Protein AF-C4WX33-F1 (afdb_monomer_lite)

Foldseek 3Di:
DDDPVVVVVVVVVVVVVVVVVVVVVVVVVPDPPPPPPDPPPVVPPVPPVPPPFAAAPQPRHTDDPVQWDADPNHTHGQQSCAAPPPRDRDDPVAWDDDPNGIHGPVVVVVVCVVPDDDPPPDPDDPPPPVPPPPDDPDDDDDDDDPPDDDDDDDD

InterPro domains:
  IPR001781 Zinc finger, LIM-type [PF00412] (56-111)
  IPR001781 Zinc finger, LIM-type [PS00478] (56-90)
  IPR001781 Zinc finger, LIM-type [PS50023] (54-114)
  IPR001781 Zinc finger, LIM-type [SM00132] (55-107)

Secondary structure (DSSP, 8-state):
--SSSHHHHHHHHHHHHHHHHHHHHHHGGG----------------------PEEPTTT-SEEPTTTEEEETTEEEETTT-B-TTT-PBP-TTS-EEETTEEE-HHHHHHHHHHHT--SSSS----GGGGSSSSS---S---SSS--S-------

Sequence (155 aa):
MNNAVTMLDSEQESIESTKSLRARFESLKGDRPADKPKPKVNRFVQDHDSHAFTLCESCEKKVYPLEKVEIEGRPFHRSCFRCTQCQCVLRMDTFTWNNNRLYCLPHFKRLFISKGNYDEGFGGDQHKKKWENGHMQQALQVAAVTAVTADSSTD

pLDDT: mean 71.97, std 16.81, range [40.47, 94.06]

Organism: Acyrthosiphon pisum (NCBI:txid7029)

Structure (mmCIF, N/CA/C/O backbone):
data_AF-C4WX33-F1
#
_entry.id   AF-C4WX33-F1
#
loop_
_atom_site.group_PDB
_atom_site.id
_atom_site.type_symbol
_atom_site.label_atom_id
_atom_site.label_alt_id
_atom_site.label_comp_id
_atom_site.label_asym_id
_atom_site.l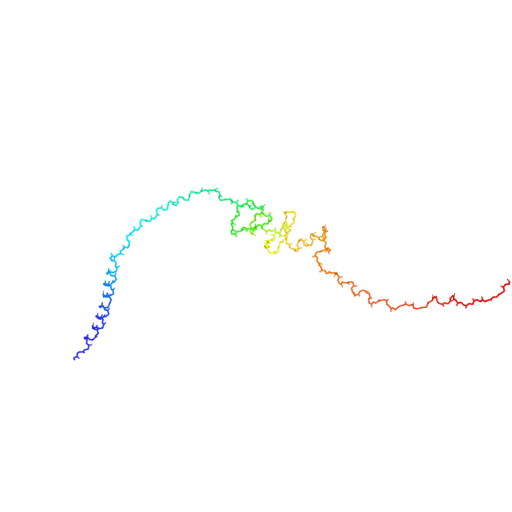abel_entity_id
_atom_site.label_seq_id
_atom_site.pdbx_PDB_ins_code
_atom_site.Cartn_x
_atom_site.Cartn_y
_atom_site.Cartn_z
_atom_site.occupancy
_atom_site.B_iso_or_equiv
_atom_site.auth_seq_id
_atom_site.auth_comp_id
_atom_site.auth_asym_id
_atom_site.auth_atom_id
_atom_site.pdbx_PDB_model_num
ATOM 1 N N . MET A 1 1 ? -37.583 -61.699 57.942 1.00 52.00 1 MET A N 1
ATOM 2 C CA . MET A 1 1 ? -36.754 -60.759 58.720 1.00 52.00 1 MET A CA 1
ATOM 3 C C . MET A 1 1 ? -35.781 -60.045 57.776 1.00 52.00 1 MET A C 1
ATOM 5 O O . MET A 1 1 ? -35.163 -60.717 56.966 1.00 52.00 1 MET A O 1
ATOM 9 N N . ASN A 1 2 ? -35.688 -58.715 57.892 1.00 54.53 2 ASN A N 1
ATOM 10 C CA . ASN A 1 2 ? -34.480 -57.885 57.709 1.00 54.53 2 ASN A CA 1
ATOM 11 C C . ASN A 1 2 ? -33.857 -57.691 56.305 1.00 54.53 2 ASN A C 1
ATOM 13 O O . ASN A 1 2 ? -32.685 -57.994 56.135 1.00 54.53 2 ASN A O 1
ATOM 17 N N . ASN A 1 3 ? -34.569 -57.096 55.335 1.00 57.34 3 ASN A N 1
ATOM 18 C CA . ASN A 1 3 ? -33.925 -56.629 54.084 1.00 57.34 3 ASN A CA 1
ATOM 19 C C . ASN A 1 3 ? -34.285 -55.194 53.642 1.00 57.34 3 ASN A C 1
ATOM 21 O O . ASN A 1 3 ? -33.835 -54.745 52.598 1.00 57.34 3 A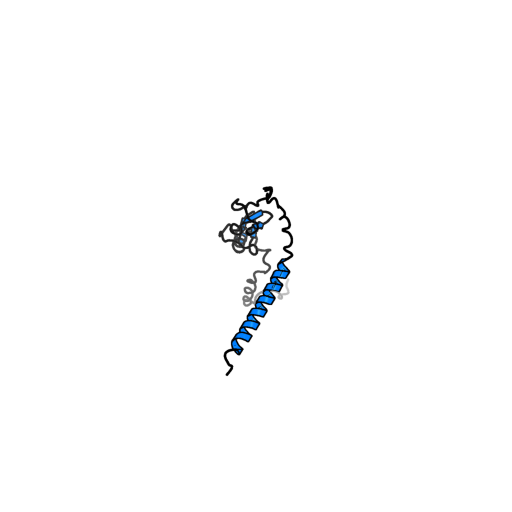SN A O 1
ATOM 25 N N . ALA A 1 4 ? -35.095 -54.466 54.420 1.00 55.53 4 ALA A N 1
ATOM 26 C CA . ALA A 1 4 ? -35.458 -53.071 54.125 1.00 55.53 4 ALA A CA 1
ATOM 27 C C . ALA A 1 4 ? -34.583 -52.040 54.868 1.00 55.53 4 ALA A C 1
ATOM 29 O O . ALA A 1 4 ? -34.630 -50.858 54.555 1.00 55.53 4 ALA A O 1
ATOM 30 N N . VAL A 1 5 ? -33.790 -52.484 55.850 1.00 57.56 5 VAL A N 1
ATOM 31 C CA . VAL A 1 5 ? -32.948 -51.606 56.684 1.00 57.56 5 VAL A CA 1
ATOM 32 C C . VAL A 1 5 ? -31.628 -51.255 55.983 1.00 57.56 5 VAL A C 1
ATOM 34 O O . VAL A 1 5 ? -31.137 -50.147 56.132 1.00 57.56 5 VAL A O 1
ATOM 37 N N . THR A 1 6 ? -31.099 -52.138 55.130 1.00 58.97 6 THR A N 1
ATOM 38 C CA . THR A 1 6 ? -29.763 -51.995 54.521 1.00 58.97 6 THR A CA 1
ATOM 39 C C . THR A 1 6 ? -29.667 -50.948 53.405 1.00 58.97 6 THR A C 1
ATOM 41 O O . THR A 1 6 ? -28.571 -50.479 53.122 1.00 58.97 6 THR A O 1
ATOM 44 N N . MET A 1 7 ? -30.782 -50.556 52.776 1.00 58.38 7 MET A N 1
ATOM 45 C CA . MET A 1 7 ? -30.787 -49.514 51.732 1.00 58.38 7 MET A CA 1
ATOM 46 C C . MET A 1 7 ? -30.789 -48.096 52.324 1.00 58.38 7 MET A C 1
ATOM 48 O O . MET A 1 7 ? -30.231 -47.180 51.726 1.00 58.38 7 MET A O 1
ATOM 52 N N . LEU A 1 8 ? -31.372 -47.923 53.517 1.00 57.66 8 LEU A N 1
ATOM 53 C CA . LEU A 1 8 ? -31.454 -46.625 54.191 1.00 57.66 8 LEU A CA 1
ATOM 54 C C . LEU A 1 8 ? -30.100 -46.193 54.767 1.00 57.66 8 LEU A C 1
ATOM 56 O O . LEU A 1 8 ? -29.805 -45.001 54.763 1.00 57.66 8 LEU A O 1
ATOM 60 N N . ASP A 1 9 ? -29.258 -47.140 55.185 1.00 57.66 9 ASP A N 1
ATOM 61 C CA . ASP A 1 9 ? -27.932 -46.844 55.739 1.00 57.66 9 ASP A CA 1
ATOM 62 C C . ASP A 1 9 ? -26.961 -46.317 54.664 1.00 57.66 9 ASP A C 1
ATOM 64 O O . ASP A 1 9 ? -26.269 -45.327 54.891 1.00 57.66 9 ASP A O 1
ATOM 68 N N . SER A 1 10 ? -26.960 -46.887 53.449 1.00 60.03 10 SER A N 1
ATOM 69 C CA . SER A 1 10 ? -26.092 -46.417 52.349 1.00 60.03 10 SER A CA 1
ATOM 70 C C . SER A 1 10 ? -26.494 -45.040 51.800 1.00 60.03 10 SER A C 1
ATOM 72 O O . SER A 1 10 ? -25.640 -44.230 51.416 1.00 60.03 10 SER A O 1
ATOM 74 N N . GLU A 1 11 ? -27.796 -44.743 51.774 1.00 63.59 11 GLU A N 1
ATOM 75 C CA . GLU A 1 11 ? -28.292 -43.409 51.425 1.00 63.59 11 GLU A CA 1
ATOM 76 C C . GLU A 1 11 ? -27.987 -42.402 52.543 1.00 63.59 11 GLU A C 1
ATOM 78 O O . GLU A 1 11 ? -27.556 -41.284 52.255 1.00 63.59 11 GLU A O 1
ATOM 83 N N . GLN A 1 12 ? -28.111 -42.798 53.814 1.00 60.34 12 GLN A N 1
ATOM 84 C CA . GLN A 1 12 ? -27.741 -41.959 54.957 1.00 60.34 12 GLN A CA 1
ATOM 85 C C . GLN A 1 12 ? -26.245 -41.628 54.981 1.00 60.34 12 GLN A C 1
ATOM 87 O O . GLN A 1 12 ? -25.905 -40.464 55.183 1.00 60.34 12 GLN A O 1
ATOM 92 N N . GLU A 1 13 ? -25.355 -42.580 54.689 1.00 65.00 13 GLU A N 1
ATOM 93 C CA . GLU A 1 13 ? -23.910 -42.324 54.586 1.00 65.00 13 GLU A CA 1
ATOM 94 C C . GLU A 1 13 ? -23.577 -41.314 53.472 1.00 65.00 13 GLU A C 1
ATOM 96 O O . GLU A 1 13 ? -22.760 -40.404 53.656 1.00 65.00 13 GLU A O 1
ATOM 101 N N . SER A 1 14 ? -24.262 -41.409 52.328 1.00 69.81 14 SER A N 1
ATOM 102 C CA . SER A 1 14 ? -24.095 -40.481 51.198 1.00 69.81 14 SER A CA 1
ATOM 103 C C . SER A 1 14 ? -24.619 -39.071 51.518 1.00 69.81 14 SER A C 1
ATOM 105 O O . SER A 1 14 ? -24.013 -38.053 51.153 1.00 69.81 14 SER A O 1
ATOM 107 N N . ILE A 1 15 ? -25.731 -38.992 52.249 1.00 72.00 15 ILE A N 1
ATOM 108 C CA . ILE A 1 15 ? -26.327 -37.734 52.708 1.00 72.00 15 ILE A CA 1
ATOM 109 C C . ILE A 1 15 ? -25.459 -37.088 53.802 1.00 72.00 15 ILE A C 1
ATOM 111 O O . ILE A 1 15 ? -25.296 -35.867 53.822 1.00 72.00 15 ILE A O 1
ATOM 115 N N . GLU A 1 16 ? -24.850 -37.877 54.683 1.00 77.25 16 GLU A N 1
ATOM 116 C CA . GLU A 1 16 ? -23.989 -37.369 55.755 1.00 77.25 16 GLU A CA 1
ATOM 117 C C . GLU A 1 16 ? -22.641 -36.869 55.213 1.00 77.25 16 GLU A C 1
ATOM 119 O O . GLU A 1 16 ? -22.156 -35.806 55.606 1.00 77.25 16 GLU A O 1
ATOM 124 N N . SER A 1 17 ? -22.088 -37.554 54.206 1.00 83.06 17 SER A N 1
ATOM 125 C CA . SER A 1 17 ? -20.900 -37.105 53.469 1.00 83.06 17 SER A CA 1
ATOM 126 C C . SER A 1 17 ? -21.123 -35.749 52.781 1.00 83.06 17 SER A C 1
ATOM 128 O O . SER A 1 17 ? -20.326 -34.818 52.935 1.00 83.06 17 SER A O 1
ATOM 130 N N . THR A 1 18 ? -22.254 -35.572 52.089 1.00 79.94 18 THR A N 1
ATOM 131 C CA . THR A 1 18 ? -22.585 -34.302 51.416 1.00 79.94 18 THR A CA 1
ATOM 132 C C . THR A 1 18 ? -22.888 -33.163 52.397 1.00 79.94 18 THR A C 1
ATOM 134 O O . THR A 1 18 ? -22.480 -32.023 52.150 1.00 79.94 18 THR A O 1
ATOM 137 N N . LYS A 1 19 ? -23.515 -33.445 53.547 1.00 85.94 19 LYS A N 1
ATOM 138 C CA . LYS A 1 19 ? -23.684 -32.476 54.647 1.00 85.94 19 LYS A CA 1
ATOM 139 C C . LYS A 1 19 ? -22.350 -32.067 55.267 1.00 85.94 19 LYS A C 1
ATOM 141 O O . LYS A 1 19 ? -22.134 -30.878 55.494 1.00 85.94 19 LYS A O 1
ATOM 146 N N . SER A 1 20 ? -21.440 -33.018 55.474 1.00 89.62 20 SER A N 1
ATOM 147 C CA . SER A 1 20 ? -20.095 -32.762 56.001 1.00 89.62 20 SER A CA 1
ATOM 148 C C . SER A 1 20 ? -19.274 -31.881 55.056 1.00 89.62 20 SER A C 1
ATOM 150 O O . SER A 1 20 ? -18.672 -30.893 55.481 1.00 89.62 20 SER A O 1
ATOM 152 N N . LEU A 1 21 ? -19.311 -32.163 53.749 1.00 83.88 21 LEU A N 1
ATOM 153 C CA . LEU A 1 21 ? -18.657 -31.329 52.738 1.00 83.88 21 LEU A CA 1
ATOM 154 C C . LEU A 1 21 ? -19.254 -29.918 52.683 1.00 83.88 21 LEU A C 1
ATOM 156 O O . LEU A 1 21 ? -18.509 -28.942 52.585 1.00 83.88 21 LEU A O 1
ATOM 160 N N . ARG A 1 22 ? -20.580 -29.790 52.808 1.00 83.81 22 ARG A N 1
ATOM 161 C CA . ARG A 1 22 ? -21.252 -28.487 52.869 1.00 83.81 22 ARG A CA 1
ATOM 162 C C . ARG A 1 22 ? -20.873 -27.706 54.124 1.00 83.81 22 ARG A C 1
ATOM 164 O O . ARG A 1 22 ? -20.582 -26.523 54.008 1.00 83.81 22 ARG A O 1
ATOM 171 N N . ALA A 1 23 ? -20.814 -28.357 55.285 1.00 85.12 23 ALA A N 1
ATOM 172 C CA . ALA A 1 23 ? -20.375 -27.739 56.535 1.00 85.12 23 ALA A CA 1
ATOM 173 C C . ALA A 1 23 ? -18.928 -27.233 56.430 1.00 85.12 23 ALA A C 1
ATOM 175 O O . ALA A 1 23 ? -18.654 -26.088 56.779 1.00 85.12 23 ALA A O 1
ATOM 176 N N . ARG A 1 24 ? -18.024 -28.032 55.845 1.00 81.44 24 ARG A N 1
ATOM 177 C CA . ARG A 1 24 ? -16.638 -27.614 55.571 1.00 81.44 24 ARG A CA 1
ATOM 178 C C . ARG A 1 24 ? -16.581 -26.409 54.627 1.00 81.44 24 ARG A C 1
ATOM 180 O O . ARG A 1 24 ? -15.835 -25.471 54.894 1.00 81.44 24 ARG A O 1
ATOM 187 N N . PHE A 1 25 ? -17.380 -26.401 53.558 1.00 77.44 25 PHE A N 1
ATOM 188 C CA . PHE A 1 25 ? -17.439 -25.288 52.602 1.00 77.44 25 PHE A CA 1
ATOM 189 C C . PHE A 1 25 ? -18.040 -24.012 53.217 1.00 77.44 25 PHE A C 1
ATOM 191 O O . PHE A 1 25 ? -17.606 -22.911 52.891 1.00 77.44 25 PHE A O 1
ATOM 198 N N . GLU A 1 26 ? -19.008 -24.146 54.127 1.00 77.31 26 GLU A N 1
ATOM 199 C CA . GLU A 1 26 ? -19.606 -23.028 54.867 1.00 77.31 26 GLU A CA 1
ATOM 200 C C . GLU A 1 26 ? -18.604 -22.423 55.866 1.00 77.31 26 GLU A C 1
ATOM 202 O O . GLU A 1 26 ? -18.483 -21.203 55.945 1.00 77.31 26 GLU A O 1
ATOM 207 N N . SER A 1 27 ? -17.805 -23.248 56.555 1.00 75.44 27 SER A N 1
ATOM 208 C CA . SER A 1 27 ? -16.740 -22.774 57.455 1.00 75.44 27 SER A CA 1
ATOM 209 C C . SER A 1 27 ? -15.611 -22.030 56.727 1.00 75.44 27 SER A C 1
ATOM 211 O O . SER A 1 27 ? -15.000 -21.137 57.305 1.00 75.44 27 SER A O 1
ATOM 213 N N . LEU A 1 28 ? -15.363 -22.339 55.449 1.00 68.62 28 LEU A N 1
ATOM 214 C CA . LEU A 1 28 ? -14.393 -21.638 54.593 1.00 68.62 28 LEU A CA 1
ATOM 215 C C . LEU A 1 28 ? -14.919 -20.299 54.032 1.00 68.62 28 LEU A C 1
ATOM 217 O O . LEU A 1 28 ? -14.131 -19.508 53.520 1.00 68.62 28 LEU A O 1
ATOM 221 N N . LYS A 1 29 ? -16.227 -20.007 54.134 1.00 63.59 29 LYS A N 1
ATOM 222 C CA . LYS A 1 29 ? -16.823 -18.726 53.693 1.00 63.59 29 LYS A CA 1
ATOM 223 C C . LYS A 1 29 ? -16.687 -17.585 54.713 1.00 63.59 29 LYS A C 1
ATOM 225 O O . LYS A 1 29 ? -17.149 -16.478 54.432 1.00 63.59 29 LYS A O 1
ATOM 230 N N . GLY A 1 30 ? -16.065 -17.839 55.868 1.00 60.00 30 GLY A N 1
ATOM 231 C CA . GLY A 1 30 ? -15.854 -16.854 56.935 1.00 60.00 30 GLY A CA 1
ATOM 232 C C . GLY A 1 30 ? -14.925 -15.695 56.565 1.00 60.00 30 GLY A C 1
ATOM 233 O O . GLY A 1 30 ? -15.077 -14.609 57.110 1.00 60.00 30 GLY A O 1
ATOM 234 N N . ASP A 1 31 ? -14.055 -15.870 55.572 1.00 57.25 31 ASP A N 1
ATOM 235 C CA . ASP A 1 31 ? -13.187 -14.810 55.067 1.00 57.25 31 ASP A CA 1
ATOM 236 C C . ASP A 1 31 ? -13.543 -14.503 53.616 1.00 57.25 31 ASP A C 1
ATOM 238 O O . ASP A 1 31 ? -12.852 -14.881 52.668 1.00 57.25 31 ASP A O 1
ATOM 242 N N . ARG A 1 32 ? -14.646 -13.771 53.420 1.00 63.28 32 ARG A N 1
ATOM 243 C CA . ARG A 1 32 ? -14.745 -12.931 52.223 1.00 63.28 32 ARG A CA 1
ATOM 244 C C . ARG A 1 32 ? -13.568 -11.958 52.309 1.00 63.28 32 ARG A C 1
ATOM 246 O O . ARG A 1 32 ? -13.580 -11.132 53.225 1.00 63.28 32 ARG A O 1
ATOM 253 N N . PRO A 1 33 ? -12.565 -12.006 51.411 1.00 58.22 33 PRO A N 1
ATOM 254 C CA . PRO A 1 33 ? -11.585 -10.937 51.373 1.00 58.22 33 PRO A CA 1
ATOM 255 C C . PRO A 1 33 ? -12.381 -9.653 51.169 1.00 58.22 33 PRO A C 1
ATOM 257 O O . PRO A 1 33 ? -13.176 -9.574 50.229 1.00 58.22 33 PRO A O 1
ATOM 260 N N . ALA A 1 34 ? -12.235 -8.714 52.109 1.00 65.50 34 ALA A N 1
ATOM 261 C CA . ALA A 1 34 ? -12.868 -7.406 52.058 1.00 65.50 34 ALA A CA 1
ATOM 262 C C . ALA A 1 34 ? -12.841 -6.909 50.612 1.00 65.50 34 ALA A C 1
ATOM 264 O O . ALA A 1 34 ? -11.782 -6.984 49.979 1.00 65.50 34 ALA A O 1
ATOM 265 N N . ASP A 1 35 ? -13.998 -6.480 50.092 1.00 65.50 35 ASP A N 1
ATOM 266 C CA . ASP A 1 35 ? -14.119 -5.834 48.787 1.00 65.50 35 ASP A CA 1
ATOM 267 C C . ASP A 1 35 ? -13.080 -4.712 48.746 1.00 65.50 35 ASP A C 1
ATOM 269 O O . ASP A 1 35 ? -13.297 -3.610 49.253 1.00 65.50 35 ASP A O 1
ATOM 273 N N . LYS A 1 36 ? -11.894 -5.021 48.210 1.00 63.62 36 LYS A N 1
ATOM 274 C CA . LYS A 1 36 ? -10.844 -4.034 48.007 1.00 63.62 36 LYS A CA 1
ATOM 275 C C . LYS A 1 36 ? -11.508 -2.989 47.126 1.00 63.62 36 LYS A C 1
ATOM 277 O O . LYS A 1 36 ? -12.082 -3.386 46.104 1.00 63.62 36 LYS A O 1
ATOM 282 N N . PRO A 1 37 ? -11.502 -1.699 47.503 1.00 68.44 37 PRO A N 1
ATOM 283 C CA . PRO A 1 37 ? -12.131 -0.683 46.684 1.00 68.44 37 PRO A CA 1
ATOM 284 C C . PRO A 1 37 ? -11.550 -0.835 45.284 1.00 68.44 37 PRO A C 1
ATOM 286 O O . PRO A 1 37 ? -10.337 -0.709 45.101 1.00 68.44 37 PRO A O 1
ATOM 289 N N . LYS A 1 38 ? -12.405 -1.213 44.319 1.00 65.38 38 LYS A N 1
ATOM 290 C CA . LYS A 1 38 ? -12.012 -1.301 42.912 1.00 65.38 38 LYS A CA 1
ATOM 291 C C . LYS A 1 38 ? -11.289 0.009 42.628 1.00 65.38 38 LYS A C 1
ATOM 293 O O . LYS A 1 38 ? -11.882 1.054 42.926 1.00 65.38 38 LYS A O 1
ATOM 298 N N . PRO A 1 39 ? -10.040 -0.005 42.133 1.00 67.56 39 PRO A N 1
ATOM 299 C CA . PRO A 1 39 ? -9.409 1.241 41.755 1.00 67.56 39 PRO A CA 1
ATOM 300 C C . PRO A 1 39 ? -10.389 1.916 40.801 1.00 67.56 39 PRO A C 1
ATOM 302 O O . PRO A 1 39 ? -10.771 1.330 39.785 1.00 67.56 39 PRO A O 1
ATOM 305 N N . LYS A 1 40 ? -10.880 3.104 41.172 1.00 64.69 40 LYS A N 1
ATOM 306 C CA . LYS A 1 40 ? -11.572 3.978 40.232 1.00 64.69 40 LYS A CA 1
ATOM 307 C C . LYS A 1 40 ? -10.496 4.401 39.252 1.00 64.69 40 LYS A C 1
ATOM 309 O O . LYS A 1 40 ? -9.864 5.439 39.405 1.00 64.69 40 LYS A O 1
ATOM 314 N N . VAL A 1 41 ? -10.229 3.531 38.284 1.00 67.31 41 VAL A N 1
ATOM 315 C CA . VAL A 1 41 ? -9.547 3.930 37.072 1.00 67.31 41 VAL A CA 1
ATOM 316 C C . VAL A 1 41 ? -10.510 4.948 36.495 1.00 67.31 41 VAL A C 1
ATOM 318 O O . VAL A 1 41 ? -11.639 4.624 36.117 1.00 67.31 41 VAL A O 1
ATOM 321 N N . ASN A 1 42 ? -10.107 6.210 36.525 1.00 64.38 42 ASN A N 1
ATOM 322 C CA . ASN A 1 42 ? -10.715 7.183 35.654 1.00 64.38 42 ASN A CA 1
ATOM 323 C C . ASN A 1 42 ? -10.411 6.659 34.254 1.00 64.38 42 ASN A C 1
ATOM 325 O O . ASN A 1 42 ? -9.362 6.945 33.692 1.00 64.38 42 ASN A O 1
ATOM 329 N N . ARG A 1 43 ? -11.327 5.868 33.681 1.00 60.69 43 ARG A N 1
ATOM 330 C CA . ARG A 1 43 ? -11.320 5.513 32.257 1.00 60.69 43 ARG A CA 1
ATOM 331 C C . ARG A 1 43 ? -11.749 6.723 31.425 1.00 60.69 43 ARG A C 1
ATOM 333 O O . ARG A 1 43 ? -12.408 6.592 30.403 1.00 60.69 43 ARG A O 1
ATOM 340 N N . PHE A 1 44 ? -11.396 7.909 31.902 1.00 55.38 44 PHE A N 1
ATOM 341 C CA . PHE A 1 44 ? -11.161 9.052 31.070 1.00 55.38 44 PHE A CA 1
ATOM 342 C C . PHE A 1 44 ? -9.790 8.771 30.466 1.00 55.38 44 PHE A C 1
ATOM 344 O O . PHE A 1 44 ? -8.758 9.160 31.009 1.00 55.38 44 PHE A O 1
ATOM 351 N N . VAL A 1 45 ? -9.787 7.981 29.388 1.00 63.75 45 VAL A N 1
ATOM 352 C CA . VAL A 1 45 ? -8.719 8.123 28.407 1.00 63.75 45 VAL A CA 1
ATOM 353 C C . VAL A 1 45 ? -8.807 9.600 28.063 1.00 63.75 45 VAL A C 1
ATOM 355 O O . VAL A 1 45 ? -9.798 10.048 27.495 1.00 63.75 45 VAL A O 1
ATOM 358 N N . GLN A 1 46 ? -7.874 10.395 28.583 1.00 56.19 46 GLN A N 1
ATOM 359 C CA . GLN A 1 46 ? -7.605 11.686 27.989 1.00 56.19 46 GLN A CA 1
ATOM 360 C C . GLN A 1 46 ? -7.173 11.303 26.585 1.00 56.19 46 GLN A C 1
ATOM 362 O O . GLN A 1 46 ? -6.039 10.862 26.396 1.00 56.19 46 GLN A O 1
ATOM 367 N N . ASP A 1 47 ? -8.134 11.312 25.661 1.00 56.44 47 ASP A N 1
ATOM 368 C CA . ASP A 1 47 ? -7.917 11.143 24.238 1.00 56.44 47 ASP A CA 1
ATOM 369 C C . ASP A 1 47 ? -7.056 12.334 23.826 1.00 56.44 47 ASP A C 1
ATOM 371 O O . ASP A 1 47 ? -7.508 13.368 23.343 1.00 56.44 47 ASP A O 1
ATOM 375 N N . HIS A 1 48 ? -5.761 12.216 24.102 1.00 58.72 48 HIS A N 1
ATOM 376 C CA . HIS A 1 48 ? -4.764 12.851 23.291 1.00 58.72 48 HIS A CA 1
ATOM 377 C C . HIS A 1 48 ? -4.928 12.191 21.926 1.00 58.72 48 HIS A C 1
ATOM 379 O O . HIS A 1 48 ? -4.323 11.160 21.633 1.00 58.72 48 HIS A O 1
ATOM 385 N N . ASP A 1 49 ? -5.786 12.798 21.107 1.00 55.59 49 ASP A N 1
ATOM 386 C CA . ASP A 1 49 ? -5.884 12.631 19.659 1.00 55.59 49 ASP A CA 1
ATOM 387 C C . ASP A 1 49 ? -4.570 13.083 18.983 1.00 55.59 49 ASP A C 1
ATOM 389 O O . ASP A 1 49 ? -4.533 13.888 18.057 1.00 55.59 49 ASP A O 1
ATOM 393 N N . SER A 1 50 ? -3.445 12.567 19.466 1.00 60.94 50 SER A N 1
ATOM 394 C CA . SER A 1 50 ? -2.124 12.614 18.855 1.00 60.94 50 SER A CA 1
ATOM 395 C C . SER A 1 50 ? -1.703 11.212 18.417 1.00 60.94 50 SER A C 1
ATOM 397 O O . SER A 1 50 ? -0.517 10.928 18.251 1.00 60.94 50 SER A O 1
ATOM 399 N N . HIS A 1 51 ? -2.664 10.312 18.182 1.00 62.19 51 HIS A N 1
ATOM 400 C CA . HIS A 1 51 ? -2.386 9.115 17.407 1.00 62.19 51 HIS A CA 1
ATOM 401 C C . HIS A 1 51 ? -2.135 9.565 15.966 1.00 62.19 51 HIS A C 1
ATOM 403 O O . HIS A 1 51 ? -3.073 9.770 15.197 1.00 62.19 51 HIS A O 1
ATOM 409 N N . ALA A 1 52 ? -0.861 9.773 15.622 1.00 73.69 52 ALA A N 1
ATOM 410 C CA . ALA A 1 52 ? -0.426 10.110 14.275 1.00 73.69 52 ALA A CA 1
ATOM 411 C C . ALA A 1 52 ? -1.019 9.081 13.302 1.00 73.69 52 ALA A C 1
ATOM 413 O O . ALA A 1 52 ? -0.605 7.921 13.252 1.00 73.69 52 ALA A O 1
ATOM 414 N N . PHE A 1 53 ? -2.070 9.480 12.591 1.00 79.81 53 PHE A N 1
ATOM 415 C CA . PHE A 1 53 ? -2.726 8.627 11.618 1.00 79.81 53 PHE A CA 1
ATOM 416 C C . PHE A 1 53 ? -1.899 8.664 10.339 1.00 79.81 53 PHE A C 1
ATOM 418 O O . PHE A 1 53 ? -1.652 9.719 9.762 1.00 79.81 53 PHE A O 1
ATOM 425 N N . THR A 1 54 ? -1.459 7.496 9.884 1.00 90.38 54 THR A N 1
ATOM 426 C CA . THR A 1 54 ? -0.775 7.371 8.598 1.00 90.38 54 THR A CA 1
ATOM 427 C C . THR A 1 54 ? -1.808 7.373 7.479 1.00 90.38 54 THR A C 1
ATOM 429 O O . THR A 1 54 ? -2.741 6.571 7.510 1.00 90.38 54 THR A O 1
ATOM 432 N N . LEU A 1 55 ? -1.666 8.265 6.501 1.00 92.69 55 LEU A N 1
ATOM 433 C CA . LEU A 1 55 ? -2.559 8.362 5.344 1.00 92.69 55 LEU A CA 1
ATOM 434 C C . LEU A 1 55 ? -1.979 7.591 4.159 1.00 92.69 55 LEU A C 1
ATOM 436 O O . LEU A 1 55 ? -0.789 7.689 3.891 1.00 92.69 55 LEU A O 1
ATOM 440 N N . CYS A 1 56 ? -2.811 6.840 3.441 1.00 93.88 56 CYS A N 1
ATOM 441 C CA . CYS A 1 56 ? -2.371 6.099 2.265 1.00 93.88 56 CYS A CA 1
ATOM 442 C C . CYS A 1 56 ? -2.041 7.048 1.119 1.00 93.88 56 CYS A C 1
ATOM 444 O O . CYS A 1 56 ? -2.888 7.840 0.734 1.00 93.88 56 CYS A O 1
ATOM 446 N N . GLU A 1 57 ? -0.893 6.891 0.475 1.00 91.31 57 GLU A N 1
ATOM 447 C CA . GLU A 1 57 ? -0.540 7.750 -0.662 1.00 91.31 57 GLU A CA 1
ATOM 448 C C . GLU A 1 57 ? -1.353 7.475 -1.942 1.00 91.31 57 GLU A C 1
ATOM 450 O O . GLU A 1 57 ? -1.479 8.341 -2.797 1.00 91.31 57 GLU A O 1
ATOM 455 N N . SER A 1 58 ? -1.959 6.292 -2.087 1.00 90.75 58 SER A N 1
ATOM 456 C CA . SER A 1 58 ? -2.798 5.983 -3.258 1.00 90.75 58 SER A CA 1
ATOM 457 C C . SER A 1 58 ? -4.257 6.415 -3.127 1.00 90.75 58 SER A C 1
ATOM 459 O O . SER A 1 58 ? -4.909 6.623 -4.145 1.00 90.75 58 SER A O 1
ATOM 461 N N . CYS A 1 59 ? -4.811 6.449 -1.912 1.00 92.75 59 CYS A N 1
ATOM 462 C CA . CYS A 1 59 ? -6.236 6.743 -1.708 1.00 92.75 59 CYS A CA 1
ATOM 463 C C . CYS A 1 59 ? -6.518 7.818 -0.656 1.00 92.75 59 CYS A C 1
ATOM 465 O O . CYS A 1 59 ? -7.684 8.105 -0.403 1.00 92.75 59 CYS A O 1
ATOM 467 N N . GLU A 1 60 ? -5.477 8.356 -0.019 1.00 92.19 60 GLU A N 1
ATOM 468 C CA . GLU A 1 60 ? -5.515 9.436 0.978 1.00 92.19 60 GLU A CA 1
ATOM 469 C C . GLU A 1 60 ? -6.379 9.136 2.216 1.00 92.19 60 GLU A C 1
ATOM 471 O O . GLU A 1 60 ? -6.673 10.008 3.030 1.00 92.19 60 GLU A O 1
ATOM 476 N N . LYS A 1 61 ? -6.757 7.867 2.416 1.00 93.12 61 LYS A N 1
ATOM 477 C CA . LYS A 1 61 ? -7.509 7.403 3.589 1.00 93.12 61 LYS A CA 1
ATOM 478 C C . LYS A 1 61 ? -6.574 6.945 4.699 1.00 93.12 61 LYS A C 1
ATOM 480 O O . LYS A 1 61 ? -5.449 6.513 4.450 1.00 93.12 61 LYS A O 1
ATOM 485 N N . LYS A 1 62 ? -7.080 6.964 5.933 1.00 93.12 62 LYS A N 1
ATOM 486 C CA . LYS A 1 62 ? -6.378 6.451 7.116 1.00 93.12 62 LYS A CA 1
ATOM 487 C C . LYS A 1 62 ? -6.008 4.975 6.918 1.00 93.12 62 LYS A C 1
ATOM 489 O O . LYS A 1 62 ? -6.861 4.148 6.594 1.00 93.12 62 LYS A O 1
ATOM 494 N N . VAL A 1 63 ? -4.731 4.657 7.098 1.00 93.62 63 VAL A N 1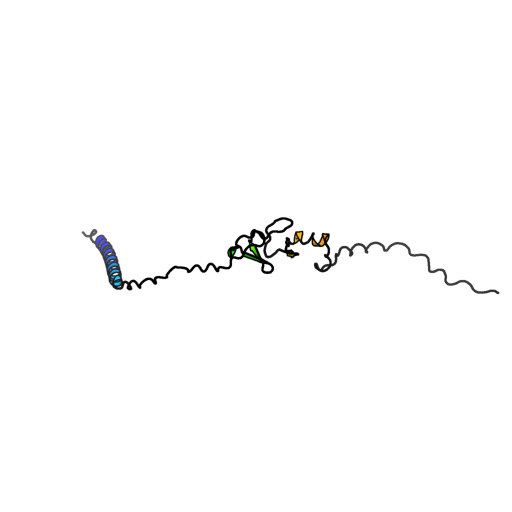
ATOM 495 C CA . VAL A 1 63 ? -4.180 3.301 7.062 1.00 93.62 63 VAL A CA 1
ATOM 496 C C . VAL A 1 63 ? -4.072 2.802 8.488 1.00 93.62 63 VAL A C 1
ATOM 498 O O . VAL A 1 63 ? -3.375 3.393 9.312 1.00 93.62 63 VAL A O 1
ATOM 501 N N . TYR A 1 64 ? -4.761 1.706 8.778 1.00 92.38 64 TYR A N 1
ATOM 502 C CA . TYR A 1 64 ? -4.657 1.045 10.071 1.00 92.38 64 TYR A CA 1
ATOM 503 C C . TYR A 1 64 ? -3.394 0.177 10.127 1.00 92.38 64 TYR A C 1
ATOM 505 O O . TYR A 1 64 ? -3.028 -0.407 9.105 1.00 92.38 64 TYR A O 1
ATOM 513 N N . PRO A 1 65 ? -2.756 0.008 11.303 1.00 89.75 65 PRO A N 1
ATOM 514 C CA . PRO A 1 65 ? -1.539 -0.800 11.450 1.00 89.75 65 PRO A CA 1
ATOM 515 C C . PRO A 1 65 ? -1.643 -2.218 10.867 1.00 89.75 65 PRO A C 1
ATOM 517 O O . PRO A 1 65 ? -0.670 -2.735 10.331 1.00 89.75 65 PRO A O 1
ATOM 520 N N . LEU A 1 66 ? -2.834 -2.826 10.907 1.00 90.81 66 LEU A N 1
ATOM 521 C CA . LEU A 1 66 ? -3.095 -4.154 10.343 1.00 90.81 66 LEU A CA 1
ATOM 522 C C . LEU A 1 66 ? -2.965 -4.201 8.809 1.00 90.81 66 LEU A C 1
ATOM 524 O O . LEU A 1 66 ? -2.511 -5.195 8.243 1.00 90.81 66 LEU A O 1
ATOM 528 N N . GLU A 1 67 ? -3.359 -3.131 8.123 1.00 90.69 67 GLU A N 1
ATOM 529 C CA . GLU A 1 67 ? -3.324 -3.031 6.661 1.00 90.69 67 GLU A CA 1
ATOM 530 C C . GLU A 1 67 ? -2.148 -2.201 6.146 1.00 90.69 67 GLU A C 1
ATOM 532 O O . GLU A 1 67 ? -2.031 -2.006 4.935 1.00 90.69 67 GLU A O 1
ATOM 537 N N . LYS A 1 68 ? -1.288 -1.717 7.050 1.00 92.19 68 LYS A N 1
ATOM 538 C CA . LYS A 1 68 ? -0.166 -0.849 6.718 1.00 92.19 68 LYS A CA 1
ATOM 539 C C . LYS A 1 68 ? 0.902 -1.613 5.949 1.00 92.19 68 LYS A C 1
ATOM 541 O O . LYS A 1 68 ? 1.453 -2.606 6.418 1.00 92.19 68 LYS A O 1
ATOM 546 N N . VAL A 1 69 ? 1.211 -1.092 4.772 1.00 91.88 69 VAL A N 1
ATOM 547 C CA . VAL A 1 69 ? 2.323 -1.493 3.915 1.00 91.88 69 VAL A CA 1
ATOM 548 C C . VAL A 1 69 ? 3.168 -0.249 3.685 1.00 91.88 69 VAL A C 1
ATOM 550 O O . VAL A 1 69 ? 2.616 0.788 3.346 1.00 91.88 69 VAL A O 1
ATOM 553 N N . GLU A 1 70 ? 4.479 -0.308 3.897 1.00 91.50 70 GLU A N 1
ATOM 554 C CA . GLU A 1 70 ? 5.350 0.870 3.809 1.00 91.50 70 GLU A CA 1
ATOM 555 C C . GLU A 1 70 ? 6.438 0.675 2.751 1.00 91.50 70 GLU A C 1
ATOM 557 O O . GLU A 1 70 ? 7.104 -0.359 2.728 1.00 91.50 70 GLU A O 1
ATOM 562 N N . ILE A 1 71 ? 6.603 1.661 1.868 1.00 89.88 71 ILE A N 1
ATOM 563 C CA . ILE A 1 71 ? 7.597 1.660 0.786 1.00 89.88 71 ILE A CA 1
ATOM 564 C C . ILE A 1 71 ? 8.321 2.989 0.825 1.00 89.88 71 ILE A C 1
ATOM 566 O O . ILE A 1 71 ? 7.665 4.019 0.740 1.00 89.88 71 ILE A O 1
ATOM 570 N N . GLU A 1 72 ? 9.649 2.989 0.935 1.00 88.00 72 GLU A N 1
ATOM 571 C CA . GLU A 1 72 ? 10.428 4.240 0.919 1.00 88.00 72 GLU A CA 1
ATOM 572 C C . GLU A 1 72 ? 9.907 5.284 1.943 1.00 88.00 72 GLU A C 1
ATOM 574 O O . GLU A 1 72 ? 9.902 6.485 1.692 1.00 88.00 72 GLU A O 1
ATOM 579 N N . GLY A 1 73 ? 9.393 4.817 3.092 1.00 88.62 73 GLY A N 1
ATOM 580 C CA . GLY A 1 73 ? 8.797 5.666 4.137 1.00 88.62 73 GLY A CA 1
ATOM 581 C C . GLY A 1 73 ? 7.360 6.140 3.870 1.00 88.62 73 GLY A C 1
ATOM 582 O O . GLY A 1 73 ? 6.835 6.970 4.610 1.00 88.62 73 GLY A O 1
ATOM 583 N N . ARG A 1 74 ? 6.705 5.637 2.817 1.00 90.12 74 ARG A N 1
ATOM 584 C CA . ARG A 1 74 ? 5.342 6.007 2.410 1.00 90.12 74 ARG A CA 1
ATOM 585 C C . ARG A 1 74 ? 4.352 4.887 2.741 1.00 90.12 74 ARG A C 1
ATOM 587 O O . ARG A 1 74 ? 4.553 3.755 2.289 1.00 90.12 74 ARG A O 1
ATOM 594 N N . PRO A 1 75 ? 3.294 5.153 3.529 1.00 92.94 75 PRO A N 1
ATOM 595 C CA . PRO A 1 75 ? 2.315 4.141 3.900 1.00 92.94 75 PRO A CA 1
ATOM 596 C C . PRO A 1 75 ? 1.229 3.951 2.828 1.00 92.94 75 PRO A C 1
ATOM 598 O O . PRO A 1 75 ? 0.715 4.893 2.228 1.00 92.94 75 PRO A O 1
ATOM 601 N N . PHE A 1 76 ? 0.826 2.700 2.638 1.00 93.81 76 PHE A N 1
ATOM 602 C CA . PHE A 1 76 ? -0.202 2.236 1.716 1.00 93.81 76 PHE A CA 1
ATOM 603 C C . PHE A 1 76 ? -1.100 1.206 2.401 1.00 93.81 76 PHE A C 1
ATOM 605 O O . PHE A 1 76 ? -0.664 0.497 3.311 1.00 93.81 76 PHE A O 1
ATOM 612 N N . HIS A 1 77 ? -2.345 1.069 1.939 1.00 94.06 77 HIS A N 1
ATOM 613 C CA . HIS A 1 77 ? -3.149 -0.108 2.275 1.00 94.06 77 HIS A CA 1
ATOM 614 C C . HIS A 1 77 ? -2.671 -1.324 1.483 1.00 94.06 77 HIS A C 1
ATOM 616 O O . HIS A 1 77 ? -2.358 -1.214 0.295 1.00 94.06 77 HIS A O 1
ATOM 622 N N . ARG A 1 78 ? -2.760 -2.512 2.091 1.00 91.94 78 ARG A N 1
ATOM 623 C CA . ARG A 1 78 ? -2.614 -3.808 1.397 1.00 91.94 78 ARG A CA 1
ATOM 624 C C . ARG A 1 78 ? -3.440 -3.895 0.107 1.00 91.94 78 ARG A C 1
ATOM 626 O O . ARG A 1 78 ? -2.982 -4.452 -0.881 1.00 91.94 78 ARG A O 1
ATOM 633 N N . SER A 1 79 ? -4.647 -3.330 0.106 1.00 92.50 79 SER A N 1
ATOM 634 C CA . SER A 1 79 ? -5.561 -3.318 -1.043 1.00 92.50 79 SER A CA 1
ATOM 635 C C . SER A 1 79 ? -5.251 -2.232 -2.078 1.00 92.50 79 SER A C 1
ATOM 637 O O . SER A 1 79 ? -5.681 -2.359 -3.224 1.00 92.50 79 SER A O 1
ATOM 639 N N . CYS A 1 80 ? -4.529 -1.176 -1.702 1.00 92.44 80 CYS A N 1
ATOM 640 C CA . CYS A 1 80 ? -4.138 -0.072 -2.584 1.00 92.44 80 CYS A CA 1
ATOM 641 C C . CYS A 1 80 ? -2.793 -0.315 -3.271 1.00 92.44 80 CYS A C 1
ATOM 643 O O . CYS A 1 80 ? -2.505 0.295 -4.296 1.00 92.44 80 CYS A O 1
ATOM 645 N N . PHE A 1 81 ? -1.997 -1.235 -2.735 1.00 93.00 81 PHE A N 1
ATOM 646 C CA . PHE A 1 81 ? -0.708 -1.640 -3.269 1.00 93.00 81 PHE A CA 1
ATOM 647 C C . PHE A 1 81 ? -0.876 -2.403 -4.595 1.00 93.00 81 PHE A C 1
ATOM 649 O O . PHE A 1 81 ? -0.949 -3.632 -4.634 1.00 93.00 81 PHE A O 1
ATOM 656 N N . ARG A 1 82 ? -1.019 -1.665 -5.703 1.00 93.12 82 ARG A N 1
ATOM 657 C CA . ARG A 1 82 ? -1.399 -2.197 -7.020 1.00 93.12 82 ARG A CA 1
ATOM 658 C C . ARG A 1 82 ? -0.444 -1.769 -8.118 1.00 93.12 82 ARG A C 1
ATOM 660 O O . ARG A 1 82 ? 0.084 -0.662 -8.109 1.00 93.12 82 ARG A O 1
ATOM 667 N N . CYS A 1 83 ? -0.277 -2.636 -9.113 1.00 93.06 83 CYS A N 1
ATOM 668 C CA . CYS A 1 83 ? 0.509 -2.311 -10.298 1.00 93.06 83 CYS A CA 1
ATOM 669 C C . CYS A 1 83 ? -0.179 -1.236 -11.155 1.00 93.06 83 CYS A C 1
ATOM 671 O O . CYS A 1 83 ? -1.357 -1.362 -11.467 1.00 93.06 83 CYS A O 1
ATOM 673 N N . THR A 1 84 ? 0.558 -0.233 -11.637 1.00 91.69 84 THR A N 1
ATOM 674 C CA . THR A 1 84 ? 0.009 0.813 -12.519 1.00 91.69 84 THR A CA 1
ATOM 675 C C . THR A 1 84 ? -0.467 0.275 -13.878 1.00 91.69 84 THR A C 1
ATOM 677 O O . THR A 1 84 ? -1.381 0.841 -14.462 1.00 91.69 84 THR A O 1
ATOM 680 N N . GLN A 1 85 ? 0.123 -0.816 -14.382 1.00 90.19 85 GLN A N 1
ATOM 681 C CA . GLN A 1 85 ? -0.208 -1.380 -15.701 1.00 90.19 85 GLN A CA 1
ATOM 682 C C . GLN A 1 85 ? -1.407 -2.337 -15.665 1.00 90.19 85 GLN A C 1
ATOM 684 O O . GLN A 1 85 ? -2.279 -2.254 -16.519 1.00 90.19 85 GLN A O 1
ATOM 689 N N . CYS A 1 86 ? -1.470 -3.242 -14.682 1.00 92.19 86 CYS A N 1
ATOM 690 C CA . CYS A 1 86 ? -2.530 -4.258 -14.606 1.00 92.19 86 CYS A CA 1
ATOM 691 C C . CYS A 1 86 ? -3.465 -4.132 -13.406 1.00 92.19 86 CYS A C 1
ATOM 693 O O . CYS A 1 86 ? -4.376 -4.939 -13.271 1.00 92.19 86 CYS A O 1
ATOM 695 N N . GLN A 1 87 ? -3.223 -3.178 -12.504 1.00 91.38 87 GLN A N 1
ATOM 696 C CA . GLN A 1 87 ? -4.018 -2.939 -11.292 1.00 91.38 87 GLN A CA 1
ATOM 697 C C . GLN A 1 87 ? -4.164 -4.153 -10.352 1.00 91.38 87 GLN A C 1
ATOM 699 O O . GLN A 1 87 ? -4.933 -4.119 -9.384 1.00 91.38 87 GLN A O 1
ATOM 704 N N . CYS A 1 88 ? -3.385 -5.215 -10.585 1.00 91.69 88 CYS A N 1
ATOM 705 C CA . CYS A 1 88 ? -3.303 -6.366 -9.700 1.00 91.69 88 CYS A CA 1
ATOM 706 C C . CYS A 1 88 ? -2.720 -5.936 -8.356 1.00 91.69 88 CYS A C 1
ATOM 708 O O . CYS A 1 88 ? -1.752 -5.169 -8.322 1.00 91.69 88 CYS A O 1
ATOM 710 N N . VAL A 1 89 ? -3.294 -6.460 -7.270 1.00 91.69 89 VAL A N 1
ATOM 711 C CA . VAL A 1 89 ? -2.737 -6.299 -5.925 1.00 91.69 89 VAL A CA 1
ATOM 712 C C . VAL A 1 89 ? -1.386 -6.996 -5.894 1.00 91.69 89 VAL A C 1
ATOM 714 O O . VAL A 1 89 ? -1.279 -8.189 -6.181 1.00 91.69 89 VAL A O 1
ATOM 717 N N . LEU A 1 90 ? -0.353 -6.222 -5.606 1.00 92.06 90 LEU A N 1
ATOM 718 C CA . LEU A 1 90 ? 1.004 -6.708 -5.479 1.00 92.06 90 LEU A CA 1
ATOM 719 C C . LEU A 1 90 ? 1.197 -7.267 -4.066 1.00 92.06 90 LEU A C 1
ATOM 721 O O . LEU A 1 90 ? 0.480 -6.934 -3.123 1.00 92.06 90 LEU A O 1
ATOM 725 N N . ARG A 1 91 ? 2.175 -8.148 -3.920 1.00 88.69 91 ARG A N 1
ATOM 726 C CA . ARG A 1 91 ? 2.608 -8.649 -2.619 1.00 88.69 91 ARG A CA 1
ATOM 727 C C . ARG A 1 91 ? 3.948 -7.992 -2.282 1.00 88.69 91 ARG A C 1
ATOM 729 O O . ARG A 1 91 ? 4.684 -7.597 -3.184 1.00 88.69 91 ARG A O 1
ATOM 736 N N . MET A 1 92 ? 4.243 -7.852 -0.991 1.00 85.62 92 MET A N 1
ATOM 737 C CA . MET A 1 92 ? 5.454 -7.176 -0.494 1.00 85.62 92 MET A CA 1
ATOM 738 C C . MET A 1 92 ? 6.757 -7.896 -0.890 1.00 85.62 92 MET A C 1
ATOM 740 O O . MET A 1 92 ? 7.826 -7.305 -0.867 1.00 85.62 92 MET A O 1
ATOM 744 N N . ASP A 1 93 ? 6.666 -9.174 -1.248 1.00 86.12 93 ASP A N 1
ATOM 745 C CA . ASP A 1 93 ? 7.767 -10.019 -1.720 1.00 86.12 93 ASP A CA 1
ATOM 746 C C . ASP A 1 93 ? 8.072 -9.819 -3.216 1.00 86.12 93 ASP A C 1
ATOM 748 O O . ASP A 1 93 ? 9.225 -9.910 -3.630 1.00 86.12 93 ASP A O 1
ATOM 752 N N . THR A 1 94 ? 7.059 -9.537 -4.040 1.00 85.12 94 THR A N 1
ATOM 753 C CA . THR A 1 94 ? 7.180 -9.516 -5.504 1.00 85.12 94 THR A CA 1
ATOM 754 C C . THR A 1 94 ? 6.673 -8.208 -6.114 1.00 85.12 94 THR A C 1
ATOM 756 O O . THR A 1 94 ? 5.731 -8.201 -6.917 1.00 85.12 94 THR A O 1
ATOM 759 N N . PHE A 1 95 ? 7.304 -7.088 -5.764 1.00 90.94 95 PHE A N 1
ATOM 760 C CA . PHE A 1 95 ? 7.014 -5.781 -6.357 1.00 90.94 95 PHE A CA 1
ATOM 761 C C . PHE A 1 95 ? 8.284 -5.031 -6.752 1.00 90.94 95 PHE A C 1
ATOM 763 O O . PHE A 1 95 ? 9.379 -5.324 -6.282 1.00 90.94 95 PHE A O 1
ATOM 770 N N . THR A 1 96 ? 8.118 -4.038 -7.620 1.00 90.81 96 THR A N 1
ATOM 771 C CA . THR A 1 96 ? 9.182 -3.108 -8.002 1.00 90.81 96 THR A CA 1
ATOM 772 C C . THR A 1 96 ? 8.663 -1.681 -7.902 1.00 90.81 96 THR A C 1
ATOM 774 O O . THR A 1 96 ? 7.611 -1.366 -8.472 1.00 90.81 96 THR A O 1
ATOM 777 N N . TRP A 1 97 ? 9.410 -0.825 -7.215 1.00 89.62 97 TRP A N 1
ATOM 778 C CA . TRP A 1 97 ? 9.155 0.607 -7.119 1.00 89.62 97 TRP A CA 1
ATOM 779 C C . TRP A 1 97 ? 10.101 1.346 -8.070 1.00 89.62 97 TRP A C 1
ATOM 781 O O . TRP A 1 97 ? 11.316 1.257 -7.916 1.00 89.62 97 TRP A O 1
ATOM 791 N N . ASN A 1 98 ? 9.565 2.033 -9.082 1.00 87.75 98 ASN A N 1
ATOM 792 C CA . ASN A 1 98 ? 10.345 2.963 -9.908 1.00 87.75 98 ASN A CA 1
ATOM 793 C C . ASN A 1 98 ? 9.573 4.255 -10.128 1.00 87.75 98 ASN A C 1
ATOM 795 O O . ASN A 1 98 ? 8.363 4.208 -10.322 1.00 87.75 98 ASN A O 1
ATOM 799 N N . ASN A 1 99 ? 10.272 5.393 -10.133 1.00 86.50 99 ASN A N 1
ATOM 800 C CA . ASN A 1 99 ? 9.711 6.704 -10.476 1.00 86.50 99 ASN A CA 1
ATOM 801 C C . ASN A 1 99 ? 8.351 6.974 -9.798 1.00 86.50 99 ASN A C 1
ATOM 803 O O . ASN A 1 99 ? 7.396 7.389 -10.459 1.00 86.50 99 ASN A O 1
ATOM 807 N N . ASN A 1 100 ? 8.251 6.652 -8.503 1.00 87.19 100 ASN A N 1
ATOM 808 C CA . ASN A 1 100 ? 7.042 6.778 -7.683 1.00 87.19 100 ASN A CA 1
ATOM 809 C C . ASN A 1 100 ? 5.833 5.968 -8.189 1.00 87.19 100 ASN A C 1
ATOM 811 O O . ASN A 1 100 ? 4.677 6.341 -7.991 1.00 87.19 100 ASN A O 1
ATOM 815 N N . ARG A 1 101 ? 6.086 4.857 -8.884 1.00 89.25 101 ARG A N 1
ATOM 816 C CA . ARG A 1 101 ? 5.073 3.964 -9.447 1.00 89.25 101 ARG A CA 1
ATOM 817 C C . ARG A 1 101 ? 5.383 2.512 -9.109 1.00 89.25 101 ARG A C 1
ATOM 819 O O . ARG A 1 101 ? 6.533 2.066 -9.105 1.00 89.25 101 ARG A O 1
ATOM 826 N N . LEU A 1 102 ? 4.311 1.766 -8.868 1.00 91.31 102 LEU A N 1
ATOM 827 C CA . LEU A 1 102 ? 4.352 0.351 -8.535 1.00 91.31 102 LEU A CA 1
ATOM 828 C C . LEU A 1 102 ? 4.156 -0.513 -9.772 1.00 91.31 102 LEU A C 1
ATOM 830 O O . LEU A 1 102 ? 3.178 -0.369 -10.511 1.00 91.31 102 LEU A O 1
ATOM 834 N N . TYR A 1 103 ? 5.049 -1.480 -9.956 1.00 91.81 103 TYR A N 1
ATOM 835 C CA . TYR A 1 103 ? 4.938 -2.475 -11.016 1.00 91.81 103 TYR A CA 1
ATOM 836 C C . TYR A 1 103 ? 5.065 -3.886 -10.456 1.00 91.81 103 TYR A C 1
ATOM 838 O O . TYR A 1 103 ? 5.755 -4.126 -9.465 1.00 91.81 103 TYR A O 1
ATOM 846 N N . CYS A 1 104 ? 4.388 -4.835 -11.103 1.00 92.31 104 CYS A N 1
ATOM 847 C CA . CYS A 1 104 ? 4.729 -6.239 -10.926 1.00 92.31 104 CYS A CA 1
ATOM 848 C C . CYS A 1 104 ? 6.009 -6.538 -11.713 1.00 92.31 104 CYS A C 1
ATOM 850 O O . CYS A 1 104 ? 6.253 -5.939 -12.762 1.00 92.31 104 CYS A O 1
ATOM 852 N N . LEU A 1 105 ? 6.784 -7.521 -11.253 1.00 88.88 105 LEU A N 1
ATOM 853 C CA . LEU A 1 105 ? 7.999 -7.976 -11.933 1.00 88.88 105 LEU A CA 1
ATOM 854 C C . LEU A 1 105 ? 7.826 -8.185 -13.452 1.00 88.88 105 LEU A C 1
ATOM 856 O O . LEU A 1 105 ? 8.694 -7.724 -14.191 1.00 88.88 105 LEU A O 1
ATOM 860 N N . PRO A 1 106 ? 6.755 -8.828 -13.967 1.00 89.31 106 PRO A N 1
ATOM 861 C CA . PRO A 1 106 ? 6.603 -9.014 -15.410 1.00 89.31 106 PRO A CA 1
ATOM 862 C C . PRO A 1 106 ? 6.278 -7.729 -16.187 1.00 89.31 106 PRO A C 1
ATOM 864 O O . PRO A 1 106 ? 6.609 -7.679 -17.367 1.00 89.31 106 PRO A O 1
ATOM 867 N N . HIS A 1 107 ? 5.652 -6.715 -15.573 1.00 89.69 107 HIS A N 1
ATOM 868 C CA . HIS A 1 107 ? 5.448 -5.403 -16.210 1.00 89.69 107 HIS A CA 1
ATOM 869 C C . HIS A 1 107 ? 6.639 -4.467 -16.041 1.00 89.69 107 HIS A C 1
ATOM 871 O O . HIS A 1 107 ? 6.792 -3.552 -16.838 1.00 89.69 107 HIS A O 1
ATOM 877 N N . PHE A 1 108 ? 7.472 -4.684 -15.027 1.00 89.12 108 PHE A N 1
ATOM 878 C CA . PHE A 1 108 ? 8.735 -3.977 -14.858 1.00 89.12 108 PHE A CA 1
ATOM 879 C C . PHE A 1 108 ? 9.796 -4.473 -15.842 1.00 89.12 108 PHE A C 1
ATOM 881 O O . PHE A 1 108 ? 10.335 -3.698 -16.629 1.00 89.12 108 PHE A O 1
ATOM 888 N N . LYS A 1 109 ? 9.970 -5.800 -15.930 1.00 86.38 109 LYS A N 1
ATOM 889 C CA . LYS A 1 109 ? 10.431 -6.431 -17.176 1.00 86.38 109 LYS A CA 1
ATOM 890 C C . LYS A 1 109 ? 9.496 -5.972 -18.317 1.00 86.38 109 LYS A C 1
ATOM 892 O O . LYS A 1 109 ? 8.484 -5.407 -18.016 1.00 86.38 109 LYS A O 1
ATOM 897 N N . ARG A 1 110 ? 9.661 -6.163 -19.618 1.00 85.44 110 ARG A N 1
ATOM 898 C CA . ARG A 1 110 ? 8.822 -5.467 -20.648 1.00 85.44 110 ARG A CA 1
ATOM 899 C C . ARG A 1 110 ? 9.002 -3.942 -20.657 1.00 85.44 110 ARG A C 1
ATOM 901 O O . ARG A 1 110 ? 9.511 -3.458 -21.659 1.00 85.44 110 ARG A O 1
ATOM 908 N N . LEU A 1 111 ? 8.670 -3.188 -19.600 1.00 80.88 111 LEU A N 1
ATOM 909 C CA . LEU A 1 111 ? 8.901 -1.735 -19.565 1.00 80.88 111 LEU A CA 1
ATOM 910 C C . LEU A 1 111 ? 10.383 -1.416 -19.748 1.00 80.88 111 LEU A C 1
ATOM 912 O O . LEU A 1 111 ? 10.724 -0.612 -20.611 1.00 80.88 111 LEU A O 1
ATOM 916 N N . PHE A 1 112 ? 11.265 -2.119 -19.038 1.00 76.44 112 PHE A N 1
ATOM 917 C CA . PHE A 1 112 ? 12.708 -1.983 -19.238 1.00 76.44 112 PHE A CA 1
ATOM 918 C C . PHE A 1 112 ? 13.150 -2.391 -20.669 1.00 76.44 112 PHE A C 1
ATOM 920 O O . PHE A 1 112 ? 14.150 -1.871 -21.150 1.00 76.44 112 PHE A O 1
ATOM 927 N N . ILE A 1 113 ? 12.421 -3.280 -21.379 1.00 76.81 113 ILE A N 1
ATOM 928 C CA . ILE A 1 113 ? 12.801 -3.761 -22.731 1.00 76.81 113 ILE A CA 1
ATOM 929 C C . ILE A 1 113 ? 12.473 -2.643 -23.698 1.00 76.81 113 ILE A C 1
ATOM 931 O O . ILE A 1 113 ? 13.291 -2.259 -24.520 1.00 76.81 113 ILE A O 1
ATOM 935 N N . SER A 1 114 ? 11.266 -2.095 -23.555 1.00 70.69 114 SER A N 1
ATOM 936 C CA . SER A 1 114 ? 10.782 -0.997 -24.379 1.00 70.69 114 SER A CA 1
ATOM 937 C C . SER A 1 114 ? 11.514 0.321 -24.123 1.00 70.69 114 SER A C 1
ATOM 939 O O . SER A 1 114 ? 11.554 1.160 -25.015 1.00 70.69 114 SER A O 1
ATOM 941 N N . LYS A 1 115 ? 12.061 0.524 -22.913 1.00 71.44 115 LYS A N 1
ATOM 942 C CA . LYS A 1 115 ? 12.587 1.820 -22.454 1.00 71.44 115 LYS A CA 1
ATOM 943 C C . LYS A 1 115 ? 14.104 1.854 -22.208 1.00 71.44 115 LYS A C 1
ATOM 945 O O . LYS A 1 115 ? 14.642 2.946 -22.086 1.00 71.44 115 LYS A O 1
ATOM 950 N N . GLY A 1 116 ? 14.788 0.706 -22.206 1.00 61.34 116 GLY A N 1
ATOM 951 C CA . GLY A 1 116 ? 16.252 0.599 -22.185 1.00 61.34 116 GLY A CA 1
ATOM 952 C C . GLY A 1 116 ? 16.875 0.344 -20.806 1.00 61.34 116 GLY A C 1
ATOM 953 O O . GLY A 1 116 ? 17.095 1.271 -20.037 1.00 61.34 116 GLY A O 1
ATOM 954 N N . ASN A 1 117 ? 17.158 -0.926 -20.508 1.00 62.34 117 ASN A N 1
ATOM 955 C CA . ASN A 1 117 ? 18.471 -1.506 -20.157 1.00 62.34 117 ASN A CA 1
ATOM 956 C C . ASN A 1 117 ? 18.205 -2.936 -19.658 1.00 62.34 117 ASN A C 1
ATOM 958 O O . ASN A 1 117 ? 17.502 -3.140 -18.668 1.00 62.34 117 ASN A O 1
ATOM 962 N N . TYR A 1 118 ? 18.712 -3.918 -20.395 1.00 56.34 118 TYR A N 1
ATOM 963 C CA . TYR A 1 118 ? 18.442 -5.341 -20.199 1.00 56.34 118 TYR A CA 1
ATOM 964 C C . TYR A 1 118 ? 19.704 -6.201 -20.171 1.00 56.34 118 TYR A C 1
ATOM 966 O O . TYR A 1 118 ? 19.591 -7.424 -20.157 1.00 56.34 118 TYR A O 1
ATOM 974 N N . ASP A 1 119 ? 20.876 -5.569 -20.183 1.00 52.84 119 ASP A N 1
ATOM 975 C CA . ASP A 1 119 ? 22.139 -6.264 -20.424 1.00 52.84 119 ASP A CA 1
ATOM 976 C C . ASP A 1 119 ? 22.883 -6.590 -19.120 1.00 52.84 119 ASP A C 1
ATOM 978 O O . ASP A 1 119 ? 23.487 -7.647 -18.994 1.00 52.84 119 ASP A O 1
ATOM 982 N N . GLU A 1 120 ? 22.754 -5.757 -18.082 1.00 55.16 120 GLU A N 1
ATOM 983 C CA . GLU A 1 120 ? 23.626 -5.883 -16.900 1.00 55.16 120 GLU A CA 1
ATOM 984 C C . GLU A 1 120 ? 22.998 -6.618 -15.699 1.00 55.16 120 GLU A C 1
ATOM 986 O O . GLU A 1 120 ? 23.676 -6.893 -14.712 1.00 55.16 120 GLU A O 1
ATOM 991 N N . GLY A 1 121 ? 21.699 -6.948 -15.743 1.00 52.59 121 GLY A N 1
ATOM 992 C CA . GLY A 1 121 ? 20.952 -7.415 -14.559 1.00 52.59 121 GLY A CA 1
ATOM 993 C C . GLY A 1 121 ? 20.565 -8.898 -14.519 1.00 52.59 121 GLY A C 1
ATOM 994 O O . GLY A 1 121 ? 20.093 -9.376 -13.488 1.00 52.59 121 GLY A O 1
ATOM 995 N N . PHE A 1 122 ? 20.715 -9.637 -15.618 1.00 49.47 122 PHE A N 1
ATOM 996 C CA . PHE A 1 122 ? 20.421 -11.072 -15.678 1.00 49.47 122 PHE A CA 1
ATOM 997 C C . PHE A 1 122 ? 21.662 -11.778 -16.221 1.00 49.47 122 PHE A C 1
ATOM 999 O O . PHE A 1 122 ? 21.807 -11.960 -17.424 1.00 49.47 122 PHE A O 1
ATOM 1006 N N . GLY A 1 123 ? 22.580 -12.129 -15.317 1.00 51.91 123 GLY A N 1
ATOM 1007 C CA . GLY A 1 123 ? 23.762 -12.915 -15.649 1.00 51.91 123 GLY A CA 1
ATOM 1008 C C . GLY A 1 123 ? 23.377 -14.167 -16.438 1.00 51.91 123 GLY A C 1
ATOM 1009 O O . GLY A 1 123 ? 22.575 -14.983 -15.979 1.00 51.91 123 GLY A O 1
ATOM 1010 N N . GLY A 1 124 ? 23.940 -14.284 -17.635 1.00 50.62 124 GLY A N 1
ATOM 1011 C CA . GLY A 1 124 ? 23.742 -15.408 -18.534 1.00 50.62 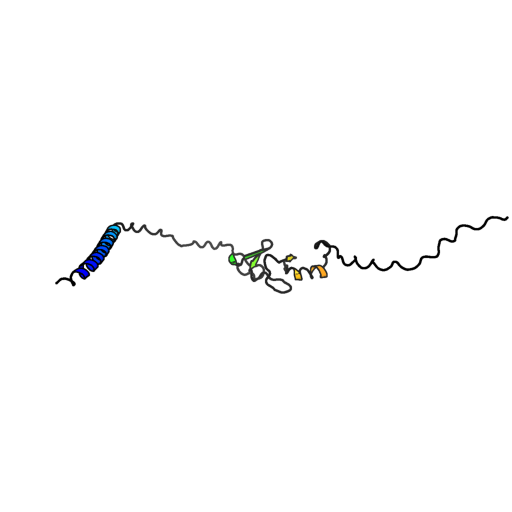124 GLY A CA 1
ATOM 1012 C C . GLY A 1 124 ? 23.716 -14.936 -19.976 1.00 50.62 124 GLY A C 1
ATOM 1013 O O . GLY A 1 124 ? 22.651 -14.612 -20.501 1.00 50.62 124 GLY A O 1
ATOM 1014 N N . ASP A 1 125 ? 24.889 -14.932 -20.611 1.00 58.88 125 ASP A N 1
ATOM 1015 C CA . ASP A 1 125 ? 25.031 -14.804 -22.058 1.00 58.88 125 ASP A CA 1
ATOM 1016 C C . ASP A 1 125 ? 23.943 -15.614 -22.775 1.00 58.88 125 ASP A C 1
ATOM 1018 O O . ASP A 1 125 ? 23.699 -16.785 -22.46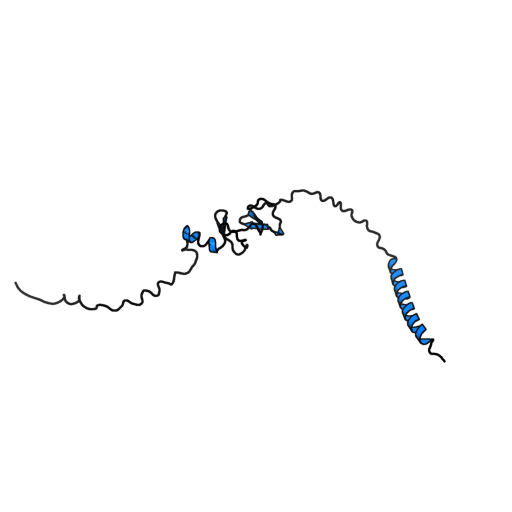2 1.00 58.88 125 ASP A O 1
ATOM 1022 N N . GLN A 1 126 ? 23.281 -15.010 -23.763 1.00 56.38 126 GLN A N 1
ATOM 1023 C CA . GLN A 1 126 ? 22.377 -15.735 -24.650 1.00 56.38 126 GLN A CA 1
ATOM 1024 C C . GLN A 1 126 ? 23.166 -16.845 -25.367 1.00 56.38 126 GLN A C 1
ATOM 1026 O O . GLN A 1 126 ? 23.770 -16.632 -26.417 1.00 56.38 126 GLN A O 1
ATOM 1031 N N . HIS A 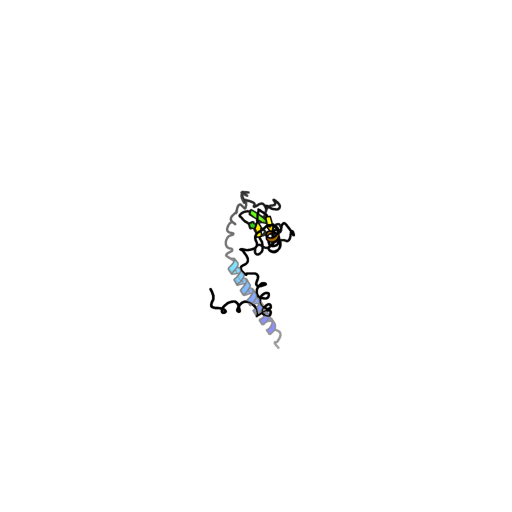1 127 ? 23.104 -18.066 -24.832 1.00 57.59 127 HIS A N 1
ATOM 1032 C CA . HIS A 1 127 ? 23.729 -19.290 -25.351 1.00 57.59 127 HIS A CA 1
ATOM 1033 C C . HIS A 1 127 ? 23.240 -19.719 -26.753 1.00 57.59 127 HIS A C 1
ATOM 1035 O O . HIS A 1 127 ? 23.532 -20.827 -27.205 1.00 57.59 127 HIS A O 1
ATOM 1041 N N . LYS A 1 128 ? 22.506 -18.870 -27.482 1.00 57.28 128 LYS A N 1
ATOM 1042 C CA . LYS A 1 128 ? 22.013 -19.184 -28.827 1.00 57.28 128 LYS A CA 1
ATOM 1043 C C . LYS A 1 128 ? 23.085 -19.139 -29.916 1.00 57.28 128 LYS A C 1
ATOM 1045 O O . LYS A 1 128 ? 22.885 -19.766 -30.946 1.00 57.28 128 LYS A O 1
ATOM 1050 N N . LYS A 1 129 ? 24.248 -18.520 -29.685 1.00 55.91 129 LYS A N 1
ATOM 1051 C CA . LYS A 1 129 ? 25.331 -18.489 -30.690 1.00 55.91 129 LYS A CA 1
ATOM 1052 C C . LYS A 1 129 ? 26.215 -19.744 -30.731 1.00 55.91 129 LYS A C 1
ATOM 1054 O O . LYS A 1 129 ? 27.138 -19.808 -31.534 1.00 55.91 129 LYS A O 1
ATOM 1059 N N . LYS A 1 130 ? 25.960 -20.769 -29.904 1.00 52.16 130 LYS A N 1
ATOM 1060 C CA . LYS A 1 130 ? 26.821 -21.970 -29.853 1.00 52.16 130 LYS A CA 1
ATOM 1061 C C . LYS A 1 130 ? 26.525 -23.015 -30.947 1.00 52.16 130 LYS A C 1
ATOM 1063 O O . LYS A 1 130 ? 27.231 -24.012 -31.013 1.00 52.16 130 LYS A O 1
ATOM 1068 N N . TRP A 1 131 ? 25.511 -22.811 -31.793 1.00 59.31 131 TRP A N 1
ATOM 1069 C CA . TRP A 1 131 ? 25.081 -23.814 -32.786 1.00 59.31 131 TRP A CA 1
ATOM 1070 C C . TRP A 1 131 ? 25.173 -23.345 -34.250 1.00 59.31 131 TRP A C 1
ATOM 1072 O O . TRP A 1 131 ? 24.914 -24.143 -35.143 1.00 59.31 131 TRP A O 1
ATOM 1082 N N . GLU A 1 132 ? 25.593 -22.106 -34.532 1.00 54.16 132 GLU A N 1
ATOM 1083 C CA . GLU A 1 132 ? 25.694 -21.609 -35.921 1.00 54.16 132 GLU A CA 1
ATOM 1084 C C . GLU A 1 132 ? 27.066 -21.851 -36.576 1.00 54.16 132 GLU A C 1
ATOM 1086 O O . GLU A 1 132 ? 27.170 -21.846 -37.798 1.00 54.16 132 GLU A O 1
ATOM 1091 N N . ASN A 1 133 ? 28.113 -22.171 -35.806 1.00 58.44 133 ASN A N 1
ATOM 1092 C CA . ASN A 1 133 ? 29.477 -22.303 -36.346 1.00 58.44 133 ASN A CA 1
ATOM 1093 C C . ASN A 1 133 ? 29.926 -23.756 -36.595 1.00 58.44 133 ASN A C 1
ATOM 1095 O O . ASN A 1 133 ? 31.119 -24.030 -36.681 1.00 58.44 133 ASN A O 1
ATOM 1099 N N . GLY A 1 134 ? 28.984 -24.697 -36.707 1.00 54.94 134 GLY A N 1
ATOM 1100 C CA . GLY A 1 134 ? 29.271 -26.124 -36.899 1.00 54.94 134 GLY A CA 1
ATOM 1101 C C . GLY A 1 134 ? 29.147 -26.652 -38.332 1.00 54.94 134 GLY A C 1
ATOM 1102 O O . GLY A 1 134 ? 29.280 -27.857 -38.520 1.00 54.94 134 GLY A O 1
ATOM 1103 N N . HIS A 1 135 ? 28.854 -25.819 -39.338 1.00 55.31 135 HIS A N 1
ATOM 1104 C CA . HIS A 1 135 ? 28.642 -26.322 -40.701 1.00 55.31 135 HIS A CA 1
ATOM 1105 C C . HIS A 1 135 ? 29.012 -25.313 -41.798 1.00 55.31 135 HIS A C 1
ATOM 1107 O O . HIS A 1 135 ? 28.169 -24.876 -42.578 1.00 55.31 135 HIS A O 1
ATOM 1113 N N . MET A 1 136 ? 30.296 -24.959 -41.890 1.00 47.50 136 MET A N 1
ATOM 1114 C CA . MET A 1 136 ? 30.874 -24.512 -43.164 1.00 47.50 136 MET A CA 1
ATOM 1115 C C . MET A 1 136 ? 32.376 -24.794 -43.206 1.00 47.50 136 MET A C 1
ATOM 1117 O O . MET A 1 136 ? 33.204 -23.892 -43.254 1.00 47.50 136 MET A O 1
ATOM 1121 N N . GLN A 1 137 ? 32.737 -26.075 -43.169 1.00 50.75 137 GLN A N 1
ATOM 1122 C CA . GLN A 1 137 ? 34.100 -26.498 -43.471 1.00 50.75 137 GLN A CA 1
ATOM 1123 C C . GLN A 1 137 ? 34.077 -27.630 -44.492 1.00 50.75 137 GLN A C 1
ATOM 1125 O O . GLN A 1 137 ? 34.511 -28.741 -44.226 1.00 50.75 137 GLN A O 1
ATOM 1130 N N . GLN A 1 138 ? 33.538 -27.331 -45.677 1.00 50.19 138 GLN A N 1
ATOM 1131 C CA . GLN A 1 138 ? 33.874 -28.068 -46.891 1.00 50.19 138 GLN A CA 1
ATOM 1132 C C . GLN A 1 138 ? 33.567 -27.228 -48.139 1.00 50.19 138 GLN A C 1
ATOM 1134 O O . GLN A 1 138 ? 32.482 -27.320 -48.696 1.00 50.19 138 GLN A O 1
ATOM 1139 N N . ALA A 1 139 ? 34.519 -26.393 -48.569 1.00 49.94 139 ALA A N 1
ATOM 1140 C CA . ALA A 1 139 ? 34.714 -26.056 -49.982 1.00 49.94 139 ALA A CA 1
ATOM 1141 C C . ALA A 1 139 ? 36.025 -25.282 -50.195 1.00 49.94 139 ALA A C 1
ATOM 1143 O O . ALA A 1 139 ? 36.225 -24.206 -49.641 1.00 49.94 139 ALA A O 1
ATOM 1144 N N . LEU A 1 140 ? 36.842 -25.844 -51.088 1.00 50.22 140 LEU A N 1
ATOM 1145 C CA . LEU A 1 140 ? 37.927 -25.235 -51.859 1.00 50.22 140 LEU A CA 1
ATOM 1146 C C . LEU A 1 140 ? 39.318 -25.087 -51.210 1.00 50.22 140 LEU A C 1
ATOM 1148 O O . LEU A 1 140 ? 39.805 -24.005 -50.897 1.00 50.22 140 LEU A O 1
ATOM 1152 N N . GLN A 1 141 ? 40.014 -26.226 -51.159 1.00 46.44 141 GLN A N 1
ATOM 1153 C CA . GLN A 1 141 ? 41.418 -26.295 -51.572 1.00 46.44 141 GLN A CA 1
ATOM 1154 C C . GLN A 1 141 ? 41.544 -26.011 -53.079 1.00 46.44 141 GLN A C 1
ATOM 1156 O O . GLN A 1 141 ? 40.644 -26.363 -53.832 1.00 46.44 141 GLN A O 1
ATOM 1161 N N . VAL A 1 142 ? 42.721 -25.495 -53.458 1.00 48.22 142 VAL A N 1
ATOM 1162 C CA . VAL A 1 142 ? 43.319 -25.294 -54.799 1.00 48.22 142 VAL A CA 1
ATOM 1163 C C . VAL A 1 142 ? 43.210 -23.890 -55.424 1.00 48.22 142 VAL A C 1
ATOM 1165 O O . VAL A 1 142 ? 42.243 -23.580 -56.102 1.00 48.22 142 VAL A O 1
ATOM 1168 N N . ALA A 1 143 ? 44.253 -23.063 -55.217 1.00 46.25 143 ALA A N 1
ATOM 1169 C CA . ALA A 1 143 ? 44.919 -22.207 -56.229 1.00 46.25 143 ALA A CA 1
ATOM 1170 C C . ALA A 1 143 ? 45.675 -21.017 -55.588 1.00 46.25 143 ALA A C 1
ATOM 1172 O O . ALA A 1 143 ? 45.201 -19.889 -55.647 1.00 46.25 143 ALA A O 1
ATOM 1173 N N . ALA A 1 144 ? 46.852 -21.238 -54.981 1.00 43.81 144 ALA A N 1
ATOM 1174 C CA . ALA A 1 144 ? 47.806 -20.141 -54.710 1.00 43.81 144 ALA A CA 1
ATOM 1175 C C . ALA A 1 144 ? 49.265 -20.585 -54.436 1.00 43.81 144 ALA A C 1
ATOM 1177 O O . ALA A 1 144 ? 50.049 -19.789 -53.932 1.00 43.81 144 ALA A O 1
ATOM 1178 N N . VAL A 1 145 ? 49.657 -21.836 -54.731 1.00 48.06 145 VAL A N 1
ATOM 1179 C CA . VAL A 1 145 ? 51.020 -22.344 -54.430 1.00 48.06 145 VAL A CA 1
ATOM 1180 C C . VAL A 1 145 ? 51.900 -22.605 -55.663 1.00 48.06 145 VAL A C 1
ATOM 1182 O O . VAL A 1 145 ? 52.925 -23.260 -55.548 1.00 48.06 145 VAL A O 1
ATOM 1185 N N . THR A 1 146 ? 51.566 -22.068 -56.840 1.00 48.25 146 THR A N 1
ATOM 1186 C CA . THR A 1 146 ? 52.335 -22.282 -58.091 1.00 48.25 146 THR A CA 1
ATOM 1187 C C . THR A 1 146 ? 52.896 -21.000 -58.719 1.00 48.25 146 THR A C 1
ATOM 1189 O O . THR A 1 146 ? 52.932 -20.871 -59.936 1.00 48.25 146 THR A O 1
ATOM 1192 N N . ALA A 1 147 ? 53.375 -20.052 -57.910 1.00 48.38 147 ALA A N 1
ATOM 1193 C CA . ALA A 1 147 ? 54.093 -18.872 -58.419 1.00 48.38 147 ALA A CA 1
ATOM 1194 C C . ALA A 1 147 ? 55.498 -18.696 -57.815 1.00 48.38 147 ALA A C 1
ATOM 1196 O O . ALA A 1 147 ? 55.998 -17.580 -57.713 1.00 48.38 147 ALA A O 1
ATOM 1197 N N . VAL A 1 148 ? 56.151 -19.792 -57.415 1.00 54.41 148 VAL A N 1
ATOM 1198 C CA . VAL A 1 148 ? 57.590 -19.795 -57.123 1.00 54.41 148 VAL A CA 1
ATOM 1199 C C . VAL A 1 148 ? 58.261 -20.930 -57.901 1.00 54.41 148 VAL A C 1
ATOM 1201 O O . VAL A 1 148 ? 57.885 -22.088 -57.751 1.00 54.41 148 VAL A O 1
ATOM 1204 N N . THR A 1 149 ? 59.270 -20.571 -58.701 1.00 46.97 149 THR A N 1
ATOM 1205 C CA . THR A 1 149 ? 60.231 -21.414 -59.454 1.00 46.97 149 THR A CA 1
ATOM 1206 C C . THR A 1 149 ? 59.942 -21.732 -60.933 1.00 46.97 149 THR A C 1
ATOM 1208 O O . THR A 1 149 ? 59.443 -22.793 -61.284 1.00 46.97 149 THR A O 1
ATOM 1211 N N . ALA A 1 150 ? 60.338 -20.795 -61.798 1.00 50.03 150 ALA A N 1
ATOM 1212 C CA . ALA A 1 150 ? 61.001 -20.944 -63.109 1.00 50.03 150 ALA A CA 1
ATOM 1213 C C . ALA A 1 150 ? 61.059 -19.510 -63.674 1.00 50.03 150 ALA A C 1
ATOM 1215 O O . ALA A 1 150 ? 60.043 -18.831 -63.617 1.00 50.03 150 ALA A O 1
ATOM 1216 N N . ASP A 1 151 ? 62.162 -18.923 -64.118 1.00 45.22 151 ASP A N 1
ATOM 1217 C CA . ASP A 1 151 ? 63.295 -19.449 -64.862 1.00 45.22 151 ASP A CA 1
ATOM 1218 C C . ASP A 1 151 ? 64.508 -18.495 -64.784 1.00 45.22 151 ASP A C 1
ATOM 1220 O O . ASP A 1 151 ? 64.433 -17.330 -64.405 1.00 45.22 151 ASP A O 1
ATOM 1224 N N . SER A 1 152 ? 65.674 -19.055 -65.080 1.00 49.78 152 SER A N 1
ATOM 1225 C CA . SER A 1 152 ? 66.952 -18.360 -65.196 1.00 49.78 152 SER A CA 1
ATOM 1226 C C . SER A 1 152 ? 67.175 -17.875 -66.638 1.00 49.78 152 SER A C 1
ATOM 1228 O O . SER A 1 152 ? 66.692 -18.518 -67.563 1.00 49.78 152 SER A O 1
ATOM 1230 N N . SER A 1 153 ? 68.065 -16.885 -66.798 1.00 51.69 153 SER A N 1
ATOM 1231 C CA . SER A 1 153 ? 68.970 -16.621 -67.947 1.00 51.69 153 SER A CA 1
ATOM 1232 C C . SER A 1 153 ? 68.533 -15.771 -69.167 1.00 51.69 153 SER A C 1
ATOM 1234 O O . SER A 1 153 ? 67.446 -15.934 -69.706 1.00 51.69 153 SER A O 1
ATOM 1236 N N . THR A 1 154 ? 69.514 -14.969 -69.644 1.00 53.44 154 THR A N 1
ATOM 1237 C CA . THR A 1 154 ? 69.631 -14.097 -70.854 1.00 53.44 154 THR A CA 1
ATOM 1238 C C . THR A 1 154 ? 69.011 -12.694 -70.718 1.00 53.44 154 THR A C 1
ATOM 1240 O O . THR A 1 154 ? 67.867 -12.586 -70.302 1.00 53.44 154 THR A O 1
ATOM 1243 N N . ASP A 1 155 ? 69.687 -11.560 -70.943 1.00 40.47 155 ASP A N 1
ATOM 1244 C CA . ASP A 1 155 ? 70.876 -11.170 -71.734 1.00 40.47 155 ASP A CA 1
ATOM 1245 C C . ASP A 1 155 ? 71.731 -10.132 -70.968 1.00 40.47 155 ASP A C 1
ATOM 1247 O O . ASP A 1 155 ? 71.130 -9.273 -70.276 1.00 40.47 155 ASP A O 1
#

Radius of gyration: 46.86 Å; chains: 1; bounding box: 108×74×130 Å